Protein AF-V4HNL5-F1 (afdb_monomer_lite)

InterPro domains:
  IPR044048 Bacterial Ig-like domain 12 [PF19078] (3-91)

Sequence (144 aa):
MTTFSASDSNLQAGETATISIVLSEASTTFSVSDISVSGGTLSNFTTTSSTQYSVLFTPTADSESNATLDIAADTFTDGAGNNNTAATQLPITVDTKAPSGHGISFSDSYIPTQKKQRHPLPLAARKWGQHTATPFRAAMVAQR

Radius of gyration: 43.85 Å; chains: 1; bounding box: 130×36×86 Å

pLDDT: mean 83.05, std 19.27, range [41.66, 98.25]

Structure (mmCIF, N/CA/C/O backbone):
data_AF-V4HNL5-F1
#
_entry.id   AF-V4HNL5-F1
#
loop_
_atom_site.group_PDB
_atom_site.id
_atom_site.type_symbol
_atom_site.label_atom_id
_atom_site.label_alt_id
_atom_site.label_comp_id
_atom_site.label_asym_id
_atom_site.label_entity_id
_atom_site.label_seq_id
_atom_site.pdbx_PDB_ins_code
_atom_site.Cartn_x
_atom_site.Cartn_y
_atom_site.Cartn_z
_atom_site.occupancy
_atom_site.B_iso_or_equiv
_atom_site.auth_seq_id
_atom_site.auth_comp_id
_atom_site.auth_asym_id
_atom_site.auth_atom_id
_atom_site.pdbx_PDB_model_num
ATOM 1 N N . MET A 1 1 ? -10.392 5.755 10.439 1.00 88.25 1 MET A N 1
ATOM 2 C CA . MET A 1 1 ? -8.985 5.813 9.966 1.00 88.25 1 MET A CA 1
ATOM 3 C C . MET A 1 1 ? -8.335 7.056 10.552 1.00 88.25 1 MET A C 1
ATOM 5 O O . MET A 1 1 ? -8.933 8.118 10.441 1.00 88.25 1 MET A O 1
ATOM 9 N N . THR A 1 2 ? -7.168 6.954 11.183 1.00 91.44 2 THR A N 1
ATOM 10 C CA . THR A 1 2 ? -6.435 8.120 11.722 1.00 91.44 2 THR A CA 1
ATOM 11 C C . THR A 1 2 ? -5.144 8.397 10.965 1.00 91.44 2 THR A C 1
ATOM 13 O O . THR A 1 2 ? -4.717 9.546 10.892 1.00 91.44 2 THR A O 1
ATOM 16 N N . THR A 1 3 ? -4.520 7.383 10.365 1.00 94.38 3 THR A N 1
ATOM 17 C CA . THR A 1 3 ? -3.313 7.570 9.552 1.00 94.38 3 THR A CA 1
ATOM 18 C C . THR A 1 3 ? -3.324 6.630 8.364 1.00 94.38 3 THR A C 1
ATOM 20 O O . THR A 1 3 ? -3.562 5.436 8.525 1.00 94.38 3 THR A O 1
ATOM 23 N N . PHE A 1 4 ? -3.035 7.182 7.188 1.00 96.38 4 PHE A N 1
ATOM 24 C CA . PHE A 1 4 ? -2.720 6.439 5.978 1.00 96.38 4 PHE A CA 1
ATOM 25 C C . PHE A 1 4 ? -1.611 7.181 5.244 1.00 96.38 4 PHE A C 1
ATOM 27 O O . PHE A 1 4 ? -1.849 8.231 4.650 1.00 96.38 4 PHE A O 1
ATOM 34 N N . SER A 1 5 ? -0.380 6.705 5.369 1.00 97.31 5 SER A N 1
ATOM 35 C CA . SER A 1 5 ? 0.785 7.446 4.885 1.00 97.31 5 SER A CA 1
ATOM 36 C C . SER A 1 5 ? 1.878 6.514 4.402 1.00 97.31 5 SER A C 1
ATOM 38 O O . SER A 1 5 ? 2.073 5.438 4.963 1.00 97.31 5 SER A O 1
ATOM 40 N N . ALA A 1 6 ? 2.635 6.966 3.410 1.00 97.56 6 ALA A N 1
ATOM 41 C CA . ALA A 1 6 ? 3.836 6.293 2.951 1.00 97.56 6 ALA A CA 1
ATOM 42 C C . ALA A 1 6 ? 5.076 6.907 3.616 1.00 97.56 6 ALA A C 1
ATOM 44 O O . ALA A 1 6 ? 5.121 8.114 3.854 1.00 97.56 6 ALA A O 1
ATOM 45 N N . SER A 1 7 ? 6.085 6.082 3.900 1.00 97.81 7 SER A N 1
ATOM 46 C CA . SER A 1 7 ? 7.405 6.549 4.342 1.00 97.81 7 SER A CA 1
ATOM 47 C C . SER A 1 7 ? 8.094 7.402 3.278 1.00 97.81 7 SER A C 1
ATOM 49 O O . SER A 1 7 ? 8.871 8.288 3.616 1.00 97.81 7 SER A O 1
ATOM 51 N N . ASP A 1 8 ? 7.797 7.117 2.010 1.00 97.00 8 ASP A N 1
ATOM 52 C CA . ASP A 1 8 ? 8.190 7.907 0.855 1.00 97.00 8 ASP A CA 1
ATOM 53 C C . ASP A 1 8 ? 7.026 7.957 -0.141 1.00 97.00 8 ASP A C 1
ATOM 55 O O . ASP A 1 8 ? 6.357 6.951 -0.384 1.00 97.00 8 ASP A O 1
ATOM 59 N N . SER A 1 9 ? 6.773 9.142 -0.685 1.00 96.44 9 SER A N 1
ATOM 60 C CA . SER A 1 9 ? 5.713 9.394 -1.665 1.00 96.44 9 SER A CA 1
ATOM 61 C C . SER A 1 9 ? 6.240 9.529 -3.093 1.00 96.44 9 SER A C 1
ATOM 63 O O . SER A 1 9 ? 5.425 9.676 -4.001 1.00 96.44 9 SER A O 1
ATOM 65 N N . ASN A 1 10 ? 7.559 9.462 -3.300 1.00 97.00 10 ASN A N 1
ATOM 66 C CA . ASN A 1 10 ? 8.188 9.525 -4.610 1.00 97.00 10 ASN A CA 1
ATOM 67 C C . ASN A 1 10 ? 9.223 8.410 -4.763 1.00 97.00 10 ASN A C 1
ATOM 69 O O . ASN A 1 10 ? 10.288 8.480 -4.167 1.00 97.00 10 ASN A O 1
ATOM 73 N N . LEU A 1 11 ? 8.906 7.397 -5.566 1.00 97.19 11 LEU A N 1
ATOM 74 C CA . LEU A 1 11 ? 9.730 6.199 -5.687 1.00 97.19 11 LEU A CA 1
ATOM 75 C C . LEU A 1 11 ? 10.398 6.092 -7.052 1.00 97.19 11 LEU A C 1
ATOM 77 O O . LEU A 1 11 ? 9.739 6.143 -8.093 1.00 97.19 11 LEU A O 1
ATOM 81 N N . GLN A 1 12 ? 11.703 5.857 -7.024 1.00 96.12 12 GLN A N 1
ATOM 82 C CA . GLN A 1 12 ? 12.539 5.589 -8.182 1.00 96.12 12 GLN A CA 1
ATOM 83 C C . GLN A 1 12 ? 12.792 4.086 -8.375 1.00 96.12 12 GLN A C 1
ATOM 85 O O . GLN A 1 12 ? 12.351 3.227 -7.603 1.00 96.12 12 GLN A O 1
ATOM 90 N N . ALA A 1 13 ? 13.516 3.740 -9.441 1.00 94.50 13 ALA A N 1
ATOM 91 C CA . ALA A 1 13 ? 13.887 2.362 -9.746 1.00 94.50 13 ALA A CA 1
ATOM 92 C C . ALA A 1 13 ? 14.618 1.676 -8.572 1.00 94.50 13 ALA A C 1
ATOM 94 O O . ALA A 1 13 ? 15.690 2.103 -8.152 1.00 94.50 13 ALA A O 1
ATOM 95 N N . GLY A 1 14 ? 14.055 0.562 -8.092 1.00 93.88 14 GLY A N 1
ATOM 96 C CA . GLY A 1 14 ? 14.618 -0.237 -6.996 1.00 93.88 14 GLY A CA 1
ATOM 97 C C . GLY A 1 14 ? 14.225 0.225 -5.591 1.00 93.88 14 GLY A C 1
ATOM 98 O O . GLY A 1 14 ? 14.609 -0.427 -4.621 1.00 93.88 14 GLY A O 1
ATOM 99 N N . GLU A 1 15 ? 13.451 1.303 -5.468 1.00 96.88 15 GLU A N 1
ATOM 100 C CA . GLU A 1 15 ? 12.973 1.807 -4.183 1.00 96.88 15 GLU A CA 1
ATOM 101 C C . GLU A 1 15 ? 11.635 1.181 -3.774 1.00 96.88 15 GLU A C 1
ATOM 103 O O . GLU A 1 15 ? 10.861 0.679 -4.591 1.00 96.88 15 GLU A O 1
ATOM 108 N N . THR A 1 16 ? 11.357 1.216 -2.472 1.00 97.69 16 THR A N 1
ATOM 109 C CA . THR A 1 16 ? 10.118 0.710 -1.869 1.00 97.69 16 THR A CA 1
ATOM 110 C C . THR A 1 16 ? 9.666 1.652 -0.762 1.00 97.69 16 THR A C 1
ATOM 112 O O . THR A 1 16 ? 10.511 2.192 -0.048 1.00 97.69 16 THR A O 1
ATOM 115 N N . ALA A 1 17 ? 8.357 1.780 -0.550 1.00 97.88 17 ALA A N 1
ATOM 116 C CA . ALA A 1 17 ? 7.799 2.570 0.547 1.00 97.88 17 ALA A CA 1
ATOM 117 C C . ALA A 1 17 ? 7.135 1.676 1.595 1.00 97.88 17 ALA A C 1
ATOM 119 O O . ALA A 1 17 ? 6.389 0.755 1.265 1.00 97.88 17 ALA A O 1
ATOM 120 N N . THR A 1 18 ? 7.346 1.984 2.872 1.00 98.06 18 THR A N 1
ATOM 121 C CA . THR A 1 18 ? 6.557 1.395 3.956 1.00 98.06 18 THR A CA 1
ATOM 122 C C . THR A 1 18 ? 5.290 2.216 4.145 1.00 98.06 18 THR A C 1
ATOM 124 O O . THR A 1 18 ? 5.351 3.414 4.417 1.00 98.06 18 THR A O 1
ATOM 127 N N . ILE A 1 19 ? 4.137 1.576 4.018 1.00 97.94 19 ILE A N 1
ATOM 128 C CA . ILE A 1 19 ? 2.829 2.188 4.209 1.00 97.94 19 ILE A CA 1
ATOM 129 C C . ILE A 1 19 ? 2.390 1.937 5.644 1.00 97.94 19 ILE A C 1
ATOM 131 O O . ILE A 1 19 ? 2.229 0.792 6.063 1.00 97.94 19 ILE A O 1
ATOM 135 N N . SER A 1 20 ? 2.203 3.019 6.392 1.00 97.31 20 SER A N 1
ATOM 136 C CA . SER A 1 20 ? 1.712 2.996 7.767 1.00 97.31 20 SER A CA 1
ATOM 137 C C . SER A 1 20 ? 0.216 3.271 7.792 1.00 97.31 20 SER A C 1
ATOM 139 O O . SER A 1 20 ? -0.257 4.288 7.275 1.00 97.31 20 SER A O 1
ATOM 141 N N . ILE A 1 21 ? -0.520 2.355 8.413 1.00 97.44 21 ILE A N 1
ATOM 142 C CA . ILE A 1 21 ? -1.971 2.408 8.558 1.00 97.44 21 ILE A CA 1
ATOM 143 C C . ILE A 1 21 ? -2.296 2.389 10.045 1.00 97.44 21 ILE A C 1
ATOM 145 O O . ILE A 1 21 ? -1.905 1.470 10.767 1.00 97.44 21 ILE A O 1
ATOM 149 N N . VAL A 1 22 ? -3.037 3.400 10.493 1.00 96.12 22 VAL A N 1
ATOM 150 C CA . VAL A 1 22 ? -3.559 3.466 11.857 1.00 96.12 22 VAL A CA 1
ATOM 151 C C . VAL A 1 22 ? -5.070 3.632 11.801 1.00 96.12 22 VAL A C 1
ATOM 153 O O . VAL A 1 22 ? -5.607 4.573 11.204 1.00 96.12 22 VAL A O 1
ATOM 156 N N . LEU A 1 23 ? -5.760 2.682 12.419 1.00 95.00 23 LEU A N 1
ATOM 157 C CA . LEU A 1 23 ? -7.203 2.701 12.587 1.00 95.00 23 LEU A CA 1
ATOM 158 C C . LEU A 1 23 ? -7.573 3.524 13.827 1.00 95.00 23 LEU A C 1
ATOM 160 O O . LEU A 1 23 ? -6.814 3.606 14.791 1.00 95.00 23 LEU A O 1
ATOM 164 N N . SER A 1 24 ? -8.760 4.131 13.808 1.00 92.88 24 SER A N 1
ATOM 165 C CA . SER A 1 24 ? -9.305 4.846 14.972 1.00 92.88 24 SER A CA 1
ATOM 166 C C . SER A 1 24 ? -9.654 3.897 16.118 1.00 92.88 24 SER A C 1
ATOM 168 O O . SER A 1 24 ? -9.596 4.293 17.277 1.00 92.88 24 SER A O 1
ATOM 170 N N . GLU A 1 25 ? -9.985 2.649 15.785 1.00 92.81 25 GLU A N 1
ATOM 171 C CA . GLU A 1 25 ? -10.380 1.587 16.706 1.00 92.81 25 GLU A CA 1
ATOM 172 C C . GLU A 1 25 ? -9.810 0.249 16.229 1.00 92.81 25 GLU A C 1
ATOM 174 O O . GLU A 1 25 ? -9.376 0.114 15.082 1.00 92.81 25 GLU A O 1
ATOM 179 N N . ALA A 1 26 ? -9.769 -0.737 17.126 1.00 93.19 26 ALA A N 1
ATOM 180 C CA . ALA A 1 26 ? -9.268 -2.061 16.792 1.00 93.19 26 ALA A CA 1
ATOM 181 C C . ALA A 1 26 ? -10.227 -2.780 15.835 1.00 93.19 26 ALA A C 1
ATOM 183 O O . ALA A 1 26 ? -11.423 -2.880 16.107 1.00 93.19 26 ALA A O 1
ATOM 184 N N . SER A 1 27 ? -9.681 -3.326 14.749 1.00 92.31 27 SER A N 1
ATOM 185 C CA . SER A 1 27 ? -10.423 -4.181 13.822 1.00 92.31 27 SER A CA 1
ATOM 186 C C . SER A 1 27 ? -10.053 -5.644 14.033 1.00 92.31 27 SER A C 1
ATOM 188 O O . SER A 1 27 ? -8.909 -5.970 14.348 1.00 92.31 27 SER A O 1
ATOM 190 N N . THR A 1 28 ? -11.035 -6.527 13.865 1.00 85.38 28 THR A N 1
ATOM 191 C CA . THR A 1 28 ? -10.847 -7.985 13.886 1.00 85.38 28 THR A CA 1
ATOM 192 C C . THR A 1 28 ? -10.760 -8.586 12.485 1.00 85.38 28 THR A C 1
ATOM 194 O O . THR A 1 28 ? -10.369 -9.744 12.357 1.00 85.38 28 THR A O 1
ATOM 197 N N . THR A 1 29 ? -11.108 -7.821 11.444 1.00 91.00 29 THR A N 1
ATOM 198 C CA . THR A 1 29 ? -11.193 -8.309 10.060 1.00 91.00 29 THR A CA 1
ATOM 199 C C . THR A 1 29 ? -10.267 -7.577 9.092 1.00 91.00 29 THR A C 1
ATOM 201 O O . THR A 1 29 ? -10.137 -8.033 7.962 1.00 91.00 29 THR A O 1
ATOM 204 N N . PHE A 1 30 ? -9.622 -6.478 9.507 1.00 94.94 30 PHE A N 1
ATOM 205 C CA . PHE A 1 30 ? -8.719 -5.723 8.638 1.00 94.94 30 PHE A CA 1
ATOM 206 C C . PHE A 1 30 ? -7.512 -6.557 8.198 1.00 94.94 30 PHE A C 1
ATOM 208 O O . PHE A 1 30 ? -6.816 -7.179 9.007 1.00 94.94 30 PHE A O 1
ATOM 215 N N . SER A 1 31 ? -7.249 -6.531 6.900 1.00 94.94 31 SER A N 1
ATOM 216 C CA . SER A 1 31 ? -6.251 -7.349 6.230 1.00 94.94 31 SER A CA 1
ATOM 217 C C . SER A 1 31 ? -5.707 -6.652 4.981 1.00 94.94 31 SER A C 1
ATOM 219 O O . SER A 1 31 ? -6.220 -5.632 4.524 1.00 94.94 31 SER A O 1
ATOM 221 N N . VAL A 1 32 ? -4.660 -7.222 4.378 1.00 95.12 32 VAL A N 1
ATOM 222 C CA . VAL A 1 32 ? -4.071 -6.665 3.149 1.00 95.12 32 VAL A CA 1
ATOM 223 C C . VAL A 1 32 ? -5.044 -6.656 1.962 1.00 95.12 32 VAL A C 1
ATOM 225 O O . VAL A 1 32 ? -4.892 -5.822 1.077 1.00 95.12 32 VAL A O 1
ATOM 228 N N . SER A 1 33 ? -6.051 -7.540 1.932 1.00 94.81 33 SER A N 1
ATOM 229 C CA . SER A 1 33 ? -7.051 -7.572 0.852 1.00 94.81 33 SER A CA 1
ATOM 230 C C . SER A 1 33 ? -8.010 -6.385 0.871 1.00 94.81 33 SER A C 1
ATOM 232 O O . SER A 1 33 ? -8.629 -6.103 -0.151 1.00 94.81 33 SER A O 1
ATOM 234 N N . ASP A 1 34 ? -8.098 -5.672 1.994 1.00 95.69 34 ASP A N 1
ATOM 235 C CA . ASP A 1 34 ? -8.926 -4.468 2.123 1.00 95.69 34 ASP A CA 1
ATOM 236 C C . ASP A 1 34 ? -8.233 -3.230 1.531 1.00 95.69 34 ASP A C 1
ATOM 238 O O . ASP A 1 34 ? -8.839 -2.162 1.416 1.00 95.69 34 ASP A O 1
ATOM 242 N N . ILE A 1 35 ? -6.957 -3.373 1.150 1.00 96.19 35 ILE A N 1
ATOM 243 C CA . ILE A 1 35 ? -6.144 -2.336 0.526 1.00 96.19 35 ILE A CA 1
ATOM 244 C C . ILE A 1 35 ? -6.096 -2.603 -0.975 1.00 96.19 35 ILE A C 1
ATOM 246 O O . ILE A 1 35 ? -5.459 -3.545 -1.451 1.00 96.19 35 ILE A O 1
ATOM 250 N N . SER A 1 36 ? -6.735 -1.727 -1.738 1.00 96.44 36 SER A N 1
ATOM 251 C CA . SER A 1 36 ? -6.605 -1.715 -3.189 1.00 96.44 36 SER A CA 1
ATOM 252 C C . SER A 1 36 ? -5.377 -0.905 -3.599 1.00 96.44 36 SER A C 1
ATOM 254 O O . SER A 1 36 ? -5.069 0.137 -3.017 1.00 96.44 36 SER A O 1
ATOM 256 N N . VAL A 1 37 ? -4.645 -1.405 -4.591 1.00 96.88 37 VAL A N 1
ATOM 257 C CA . VAL A 1 37 ? -3.408 -0.791 -5.070 1.00 96.88 37 VAL A CA 1
ATOM 258 C C . VAL A 1 37 ? -3.392 -0.755 -6.590 1.00 96.88 37 VAL A C 1
ATOM 260 O O . VAL A 1 37 ? -3.789 -1.704 -7.265 1.00 96.88 37 VAL A O 1
ATOM 263 N N . SER A 1 38 ? -2.904 0.355 -7.127 1.00 97.12 38 SER A N 1
ATOM 264 C CA . SER A 1 38 ? -2.593 0.540 -8.542 1.00 97.12 38 SER A CA 1
ATOM 265 C C . SER A 1 38 ? -1.134 0.967 -8.691 1.00 97.12 38 SER A C 1
ATOM 267 O O . SER A 1 38 ? -0.567 1.573 -7.783 1.00 97.12 38 SER A O 1
ATOM 269 N N . GLY A 1 39 ? -0.506 0.631 -9.820 1.00 94.69 39 GLY A N 1
ATOM 270 C CA . GLY A 1 39 ? 0.876 1.034 -10.109 1.00 94.69 39 GLY A CA 1
ATOM 271 C C . GLY A 1 39 ? 1.959 0.278 -9.328 1.00 94.69 39 GLY A C 1
ATOM 272 O O . GLY A 1 39 ? 3.132 0.634 -9.422 1.00 94.69 39 GLY A O 1
ATOM 273 N N . GLY A 1 40 ? 1.624 -0.798 -8.610 1.00 96.00 40 GLY A N 1
ATOM 274 C CA . GLY A 1 40 ? 2.606 -1.622 -7.903 1.00 96.00 40 GLY A CA 1
ATOM 275 C C . GLY A 1 40 ? 1.996 -2.811 -7.169 1.00 96.00 40 GLY A C 1
ATOM 276 O O . GLY A 1 40 ? 0.874 -3.229 -7.453 1.00 96.00 40 GLY A O 1
ATOM 277 N N . THR A 1 41 ? 2.754 -3.357 -6.221 1.00 97.00 41 THR A N 1
ATOM 278 C CA . THR A 1 41 ? 2.374 -4.526 -5.416 1.00 97.00 41 THR A CA 1
ATOM 279 C C . THR A 1 41 ? 2.588 -4.270 -3.928 1.00 97.00 41 THR A C 1
ATOM 281 O O . THR A 1 41 ? 3.442 -3.473 -3.535 1.00 97.00 41 THR A O 1
ATOM 284 N N . LEU A 1 42 ? 1.798 -4.956 -3.100 1.00 97.56 42 LEU A N 1
ATOM 285 C CA . LEU A 1 42 ? 1.912 -4.937 -1.645 1.00 97.56 42 LEU A CA 1
ATOM 286 C C . LEU A 1 42 ? 2.518 -6.252 -1.150 1.00 97.56 42 LEU A C 1
ATOM 288 O O . LEU A 1 42 ? 2.157 -7.332 -1.614 1.00 97.56 42 LEU A O 1
ATOM 292 N N . SER A 1 43 ? 3.433 -6.158 -0.193 1.00 97.31 43 SER A N 1
ATOM 293 C CA . SER A 1 43 ? 4.111 -7.295 0.432 1.00 97.31 43 SER A CA 1
ATOM 294 C C . SER A 1 43 ? 4.400 -7.004 1.905 1.00 97.31 43 SER A C 1
ATOM 296 O O . SER A 1 43 ? 4.182 -5.889 2.372 1.00 97.31 43 SER A O 1
ATOM 298 N N . ASN A 1 44 ? 4.878 -7.998 2.658 1.00 96.19 44 ASN A N 1
ATOM 299 C CA . ASN A 1 44 ? 5.288 -7.829 4.060 1.00 96.19 44 ASN A CA 1
ATOM 300 C C . ASN A 1 44 ? 4.230 -7.132 4.937 1.00 96.19 44 ASN A C 1
ATOM 302 O O . ASN A 1 44 ? 4.557 -6.255 5.736 1.00 96.19 44 ASN A O 1
ATOM 306 N N . PHE A 1 45 ? 2.956 -7.507 4.778 1.00 97.31 45 PHE A N 1
ATOM 307 C CA . PHE A 1 45 ? 1.904 -7.022 5.665 1.00 97.31 45 PHE A CA 1
ATOM 308 C C . PHE A 1 45 ? 2.174 -7.510 7.090 1.00 97.31 45 PHE A C 1
ATOM 310 O O . PHE A 1 45 ? 2.352 -8.705 7.334 1.00 97.31 45 PHE A O 1
ATOM 317 N N . THR A 1 46 ? 2.214 -6.575 8.027 1.00 96.00 46 THR A N 1
ATOM 318 C CA . THR A 1 46 ? 2.541 -6.809 9.428 1.00 96.00 46 THR A CA 1
ATOM 319 C C . THR A 1 46 ? 1.585 -6.034 10.316 1.00 96.00 46 THR A C 1
ATOM 321 O O . THR A 1 46 ? 1.245 -4.880 10.054 1.00 96.00 46 THR A O 1
ATOM 324 N N . THR A 1 47 ? 1.164 -6.682 11.395 1.00 95.88 47 THR A N 1
ATOM 325 C CA . THR A 1 47 ? 0.323 -6.081 12.428 1.00 95.88 47 THR A CA 1
ATOM 326 C C . THR A 1 47 ? 1.200 -5.777 13.631 1.00 95.88 47 THR A C 1
ATOM 328 O O . THR A 1 47 ? 1.711 -6.693 14.275 1.00 95.88 47 THR A O 1
ATOM 331 N N . THR A 1 48 ? 1.389 -4.494 13.932 1.00 93.31 48 THR A N 1
ATOM 332 C CA . THR A 1 48 ? 2.214 -4.040 15.062 1.00 93.31 48 THR A CA 1
ATOM 333 C C . THR A 1 48 ? 1.392 -3.968 16.349 1.00 93.31 48 THR A C 1
ATOM 335 O O . THR A 1 48 ? 1.890 -4.267 17.432 1.00 93.31 48 THR A O 1
ATOM 338 N N . SER A 1 49 ? 0.120 -3.585 16.243 1.00 93.12 49 SER A N 1
ATOM 339 C CA . SER A 1 49 ? -0.854 -3.611 17.340 1.00 93.12 49 SER A CA 1
ATOM 340 C C . SER A 1 49 ? -2.264 -3.818 16.783 1.00 93.12 49 SER A C 1
ATOM 342 O O . SER A 1 49 ? -2.453 -3.876 15.574 1.00 93.12 49 SER A O 1
ATOM 344 N N . SER A 1 50 ? -3.280 -3.883 17.645 1.00 92.12 50 SER A N 1
ATOM 345 C CA . SER A 1 50 ? -4.685 -4.034 17.226 1.00 92.12 50 SER A CA 1
ATOM 346 C C . SER A 1 50 ? -5.211 -2.904 16.323 1.00 92.12 50 SER A C 1
ATOM 348 O O . SER A 1 50 ? -6.236 -3.061 15.661 1.00 92.12 50 SER A O 1
ATOM 350 N N . THR A 1 51 ? -4.519 -1.765 16.289 1.00 95.31 51 THR A N 1
ATOM 351 C CA . THR A 1 51 ? -4.876 -0.581 15.497 1.00 95.31 51 THR A CA 1
ATOM 352 C C . THR A 1 51 ? -3.808 -0.169 14.491 1.00 95.31 51 THR A C 1
ATOM 354 O O . THR A 1 51 ? -4.099 0.673 13.646 1.00 95.31 51 THR A O 1
ATOM 357 N N . GLN A 1 52 ? -2.592 -0.716 14.572 1.00 96.25 52 GLN A N 1
ATOM 358 C CA . GLN A 1 52 ? -1.453 -0.284 13.761 1.00 96.25 52 GLN A CA 1
ATOM 359 C C . GLN A 1 52 ? -0.960 -1.409 12.864 1.00 96.25 52 GLN A C 1
ATOM 361 O O . GLN A 1 52 ? -0.596 -2.490 13.338 1.00 96.25 52 GLN A O 1
ATOM 366 N N . TYR A 1 53 ? -0.875 -1.098 11.578 1.00 96.75 53 TYR A N 1
ATOM 367 C CA . TYR A 1 53 ? -0.499 -2.020 10.521 1.00 96.75 53 TYR A CA 1
ATOM 368 C C . TYR A 1 53 ? 0.557 -1.373 9.632 1.00 96.75 53 TYR A C 1
ATOM 370 O O . TYR A 1 53 ? 0.582 -0.153 9.445 1.00 96.75 53 TYR A O 1
ATOM 378 N N . SER A 1 54 ? 1.428 -2.205 9.083 1.00 96.81 54 SER A N 1
ATOM 379 C CA . SER A 1 54 ? 2.474 -1.800 8.157 1.00 96.81 54 SER A CA 1
ATOM 380 C C . SER A 1 54 ? 2.502 -2.755 6.973 1.00 96.81 54 SER A C 1
ATOM 382 O O . SER A 1 54 ? 2.387 -3.968 7.144 1.00 96.81 54 SER A O 1
ATOM 384 N N . VAL A 1 55 ? 2.645 -2.220 5.766 1.00 98.00 55 VAL A N 1
ATOM 385 C CA . VAL A 1 55 ? 2.775 -3.007 4.536 1.00 98.00 55 VAL A CA 1
ATOM 386 C C . VAL A 1 55 ? 3.810 -2.366 3.625 1.00 98.00 55 VAL A C 1
ATOM 388 O O . VAL A 1 55 ? 3.927 -1.145 3.567 1.00 98.00 55 VAL A O 1
ATOM 391 N N . LEU A 1 56 ? 4.588 -3.178 2.919 1.00 98.00 56 LEU A N 1
ATOM 392 C CA . LEU A 1 56 ? 5.607 -2.709 1.991 1.00 98.00 56 LEU A CA 1
ATOM 393 C C . LEU A 1 56 ? 5.014 -2.575 0.587 1.00 98.00 56 LEU A C 1
ATOM 395 O O . LEU A 1 56 ? 4.562 -3.559 0.000 1.00 98.00 56 LEU A O 1
ATOM 399 N N . PHE A 1 57 ? 5.058 -1.367 0.038 1.00 98.25 57 PHE A N 1
ATOM 400 C CA . PHE A 1 57 ? 4.704 -1.077 -1.343 1.00 98.25 57 PHE A CA 1
ATOM 401 C C . PHE A 1 57 ? 5.947 -1.108 -2.235 1.00 98.25 57 PHE A C 1
ATOM 403 O O . PHE A 1 57 ? 6.954 -0.456 -1.950 1.00 98.25 57 PHE A O 1
ATOM 410 N N . THR A 1 58 ? 5.858 -1.861 -3.330 1.00 97.75 58 THR A N 1
ATOM 411 C CA . THR A 1 58 ? 6.872 -1.908 -4.390 1.00 97.75 58 THR A CA 1
ATOM 412 C C . THR A 1 58 ? 6.249 -1.415 -5.697 1.00 97.75 58 THR A C 1
ATOM 414 O O . THR A 1 58 ? 5.284 -2.035 -6.163 1.00 97.75 58 THR A O 1
ATOM 417 N N . PRO A 1 59 ? 6.758 -0.323 -6.296 1.00 97.56 59 PRO A N 1
ATOM 418 C CA . PRO A 1 59 ? 6.238 0.200 -7.551 1.00 97.56 59 PRO A CA 1
ATOM 419 C C . PRO A 1 59 ? 6.499 -0.772 -8.706 1.00 97.56 59 PRO A C 1
ATOM 421 O O . PRO A 1 59 ? 7.420 -1.590 -8.674 1.00 97.56 59 PRO A O 1
ATOM 424 N N . THR A 1 60 ? 5.682 -0.675 -9.751 1.00 96.94 60 THR A N 1
ATOM 425 C CA . THR A 1 60 ? 5.903 -1.432 -10.992 1.00 96.94 60 THR A CA 1
ATOM 426 C C . THR A 1 60 ? 7.211 -0.976 -11.633 1.00 96.94 60 THR A C 1
ATOM 428 O O . THR A 1 60 ? 7.464 0.225 -11.713 1.00 96.94 60 THR A O 1
ATOM 431 N N . ALA A 1 61 ? 8.042 -1.915 -12.085 1.00 95.50 61 ALA A N 1
ATOM 432 C CA . ALA A 1 61 ? 9.270 -1.599 -12.812 1.00 95.50 61 ALA A CA 1
ATOM 433 C C . ALA A 1 61 ? 8.970 -0.958 -14.179 1.00 95.50 61 ALA A C 1
ATOM 435 O O . ALA A 1 61 ? 7.900 -1.182 -14.747 1.00 95.50 61 ALA A O 1
ATOM 436 N N . ASP A 1 62 ? 9.921 -0.184 -14.705 1.00 94.31 62 ASP A N 1
ATOM 437 C CA . ASP A 1 62 ? 9.839 0.456 -16.023 1.00 94.31 62 ASP A CA 1
ATOM 438 C C . ASP A 1 62 ? 8.592 1.345 -16.235 1.00 94.31 62 ASP A C 1
ATOM 440 O O . ASP A 1 62 ? 8.054 1.442 -17.340 1.00 94.31 62 ASP A O 1
ATOM 4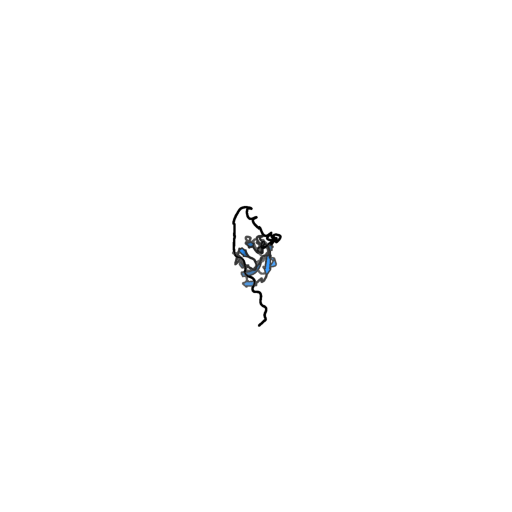44 N N . SER A 1 63 ? 8.129 2.012 -15.175 1.00 94.69 63 SER A N 1
ATOM 445 C CA . SER A 1 63 ? 6.910 2.824 -15.156 1.00 94.69 63 SER A CA 1
ATOM 446 C C . SER A 1 63 ? 7.178 4.254 -14.685 1.00 94.69 63 SER A C 1
ATOM 448 O O . SER A 1 63 ? 7.887 4.481 -13.711 1.00 94.69 63 SER A O 1
ATOM 450 N N . GLU A 1 64 ? 6.533 5.211 -15.349 1.00 95.44 64 GLU A N 1
ATOM 451 C CA . GLU A 1 64 ? 6.441 6.626 -14.936 1.00 95.44 64 GLU A CA 1
ATOM 452 C C . GLU A 1 64 ? 5.009 6.980 -14.469 1.00 95.44 64 GLU A C 1
ATOM 454 O O . GLU A 1 64 ? 4.654 8.141 -14.274 1.00 95.44 64 GLU A O 1
ATOM 459 N N . SER A 1 65 ? 4.124 5.979 -14.363 1.00 96.31 65 SER A N 1
ATOM 460 C CA . SER A 1 65 ? 2.728 6.181 -13.958 1.00 96.31 65 SER A CA 1
ATOM 461 C C . SER A 1 65 ? 2.592 6.193 -12.442 1.00 96.31 65 SER A C 1
ATOM 463 O O . SER A 1 65 ? 3.020 5.246 -11.782 1.00 96.31 65 SER A O 1
ATOM 465 N N . ASN A 1 66 ? 1.923 7.218 -11.910 1.00 96.19 66 ASN A N 1
ATOM 466 C CA . ASN A 1 66 ? 1.622 7.321 -10.484 1.00 96.19 66 ASN A CA 1
ATOM 467 C C . ASN A 1 66 ? 0.887 6.075 -9.973 1.00 96.19 66 ASN A C 1
ATOM 469 O O . ASN A 1 66 ? -0.026 5.555 -10.618 1.00 96.19 66 ASN A O 1
ATOM 473 N N . ALA A 1 67 ? 1.262 5.651 -8.774 1.00 97.12 67 ALA A N 1
ATOM 474 C CA . ALA A 1 67 ? 0.569 4.635 -8.010 1.00 97.12 67 ALA A CA 1
ATOM 475 C C . ALA A 1 67 ? -0.455 5.281 -7.073 1.00 97.12 67 ALA A C 1
ATOM 477 O O . ALA A 1 67 ? -0.352 6.448 -6.684 1.00 97.12 67 ALA A O 1
ATOM 478 N N . THR A 1 68 ? -1.482 4.527 -6.708 1.00 97.56 68 THR A N 1
ATOM 479 C CA . THR A 1 68 ? -2.483 4.968 -5.731 1.00 97.56 68 THR A CA 1
ATOM 480 C C . THR A 1 68 ? -2.912 3.784 -4.893 1.00 97.56 68 THR A C 1
ATOM 482 O O . THR A 1 68 ? -3.220 2.718 -5.436 1.00 97.56 68 THR A O 1
ATOM 485 N N . LEU A 1 69 ? -2.915 3.988 -3.578 1.00 97.44 69 LEU A N 1
ATOM 486 C CA . LEU A 1 69 ? -3.458 3.051 -2.610 1.00 97.44 69 LEU A CA 1
ATOM 487 C C . LEU A 1 69 ? -4.767 3.611 -2.063 1.00 97.44 69 LEU A C 1
ATOM 489 O O . LEU A 1 69 ? -4.864 4.802 -1.750 1.00 97.44 69 LEU A O 1
ATOM 493 N N . ASP A 1 70 ? -5.760 2.742 -1.937 1.00 97.44 70 ASP A N 1
ATOM 494 C CA . ASP A 1 70 ? -7.095 3.109 -1.485 1.00 97.44 70 ASP A CA 1
ATOM 495 C C . ASP A 1 70 ? -7.687 2.034 -0.571 1.00 97.44 70 ASP A C 1
ATOM 497 O O . ASP A 1 70 ? -7.478 0.833 -0.768 1.00 97.44 70 ASP A O 1
ATOM 501 N N . ILE A 1 71 ? -8.432 2.489 0.432 1.00 96.44 71 ILE A N 1
ATOM 502 C CA . ILE A 1 71 ? -9.167 1.664 1.388 1.00 96.44 71 ILE A CA 1
ATOM 503 C C . ILE A 1 71 ? -10.597 2.199 1.383 1.00 96.44 71 ILE A C 1
ATOM 505 O O . ILE A 1 71 ? -10.893 3.241 1.976 1.00 96.44 71 ILE A O 1
ATOM 509 N N . ALA A 1 72 ? -11.475 1.486 0.679 1.00 95.69 72 ALA A N 1
ATOM 510 C CA . ALA A 1 72 ? -12.873 1.864 0.524 1.00 95.69 72 ALA A CA 1
ATOM 511 C C . ALA A 1 72 ? -13.652 1.741 1.846 1.00 95.69 72 ALA A C 1
ATOM 513 O O . ALA A 1 72 ? -13.185 1.136 2.811 1.00 95.69 72 ALA A O 1
ATOM 514 N N . ALA A 1 73 ? -14.846 2.333 1.894 1.00 94.69 73 ALA A N 1
ATOM 515 C CA . ALA A 1 73 ? -15.781 2.113 2.995 1.00 94.69 73 ALA A CA 1
ATOM 516 C C . ALA A 1 73 ? -16.305 0.669 2.983 1.00 94.69 73 ALA A C 1
ATOM 518 O O . ALA A 1 73 ? -16.318 0.026 1.932 1.00 94.69 73 ALA A O 1
ATOM 519 N N . ASP A 1 74 ? -16.777 0.20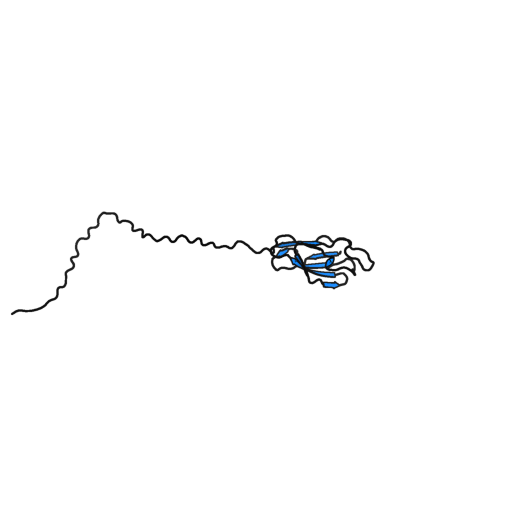2 4.137 1.00 94.56 74 ASP A N 1
ATOM 520 C CA . ASP A 1 74 ? -17.463 -1.087 4.286 1.00 94.56 74 ASP A CA 1
ATOM 521 C C . ASP A 1 74 ? -16.628 -2.322 3.884 1.00 94.56 74 ASP A C 1
ATOM 523 O O . ASP A 1 74 ? -17.182 -3.368 3.545 1.00 94.56 74 ASP A O 1
ATOM 527 N N . THR A 1 75 ? -15.298 -2.224 3.928 1.00 94.94 75 THR A N 1
ATOM 528 C CA . THR A 1 75 ? -14.376 -3.330 3.621 1.00 94.94 75 THR A CA 1
ATOM 529 C C . THR A 1 75 ? -13.999 -4.143 4.855 1.00 94.94 75 THR A C 1
ATOM 531 O O . THR A 1 75 ? -13.774 -5.345 4.752 1.00 94.94 75 THR A O 1
ATOM 534 N N . PHE A 1 76 ? -13.994 -3.531 6.040 1.00 94.00 76 PHE A N 1
ATOM 535 C CA . PHE A 1 76 ? -13.713 -4.211 7.302 1.00 94.00 76 PHE A CA 1
ATOM 536 C C . PHE A 1 76 ? -14.572 -3.673 8.449 1.00 94.00 76 PHE A C 1
ATOM 538 O O . PHE A 1 76 ? -15.125 -2.572 8.379 1.00 94.00 76 PHE A O 1
ATOM 545 N N . THR A 1 77 ? -14.653 -4.448 9.533 1.00 93.38 77 THR A N 1
ATOM 546 C CA . THR A 1 77 ? -15.429 -4.105 10.727 1.00 93.38 77 THR A CA 1
ATOM 547 C C . THR A 1 77 ? -14.568 -3.996 11.979 1.00 93.38 77 THR A C 1
ATOM 549 O O . THR A 1 77 ? -13.499 -4.607 12.093 1.00 93.38 77 THR A O 1
ATOM 552 N N . ASP A 1 78 ? -15.048 -3.229 12.952 1.00 91.88 78 ASP A N 1
ATOM 553 C CA . ASP A 1 78 ? -14.526 -3.251 14.317 1.00 91.88 78 ASP A CA 1
ATOM 554 C C . ASP A 1 78 ? -15.026 -4.481 15.109 1.00 91.88 78 ASP A C 1
ATOM 556 O O . ASP A 1 78 ? -15.765 -5.332 14.605 1.00 91.88 78 ASP A O 1
ATOM 560 N N . GLY A 1 79 ? -14.616 -4.585 16.377 1.00 85.12 79 GLY A N 1
ATOM 561 C CA . GLY A 1 79 ? -15.054 -5.664 17.270 1.00 85.12 79 GLY A CA 1
ATOM 562 C C . GLY A 1 79 ? -16.545 -5.641 17.644 1.00 85.12 79 GLY A C 1
ATOM 563 O O . GLY A 1 79 ? -17.053 -6.650 18.130 1.00 85.12 79 GLY A O 1
ATOM 564 N N . ALA A 1 80 ? -17.246 -4.525 17.427 1.00 90.19 80 ALA A N 1
ATOM 565 C CA . ALA A 1 80 ? -18.689 -4.392 17.625 1.00 90.19 80 ALA A CA 1
ATOM 566 C C . ALA A 1 80 ? -19.493 -4.663 16.336 1.00 90.19 80 ALA A C 1
ATOM 568 O O . ALA A 1 80 ? -20.723 -4.712 16.386 1.00 90.19 80 ALA A O 1
ATOM 569 N N . GLY A 1 81 ? -18.813 -4.881 15.205 1.00 91.19 81 GLY A N 1
ATOM 570 C CA . GLY A 1 81 ? -19.421 -5.117 13.899 1.00 91.19 81 GLY A CA 1
ATOM 571 C C . GLY A 1 81 ? -19.757 -3.839 13.126 1.00 91.19 81 GLY A C 1
ATOM 572 O O . GLY A 1 81 ? -20.507 -3.917 12.155 1.00 91.19 81 GLY A O 1
ATOM 573 N N . ASN A 1 82 ? -19.239 -2.674 13.528 1.00 92.69 82 ASN A N 1
ATOM 574 C CA . ASN A 1 82 ? -19.415 -1.444 12.758 1.00 92.69 82 ASN A CA 1
ATOM 575 C C . ASN A 1 82 ? -18.439 -1.415 11.582 1.00 92.69 82 ASN A C 1
ATOM 577 O O . ASN A 1 82 ? -17.248 -1.688 11.747 1.00 92.69 82 ASN A O 1
ATOM 581 N N . ASN A 1 83 ? -18.939 -1.038 10.409 1.00 94.00 83 ASN A N 1
ATOM 582 C CA . ASN A 1 83 ? -18.141 -0.907 9.196 1.00 94.00 83 ASN A CA 1
ATOM 583 C C . ASN A 1 83 ? -17.202 0.304 9.242 1.00 94.00 83 ASN A C 1
ATOM 585 O O . ASN A 1 83 ? -17.502 1.339 9.845 1.00 94.00 83 ASN A O 1
ATOM 589 N N . ASN A 1 84 ? -16.077 0.202 8.537 1.00 94.94 84 ASN A N 1
ATOM 590 C CA . ASN A 1 84 ? -15.162 1.316 8.361 1.00 94.94 84 ASN A CA 1
ATOM 591 C C . ASN A 1 84 ? -15.695 2.372 7.382 1.00 94.94 84 ASN A C 1
ATOM 593 O O . ASN A 1 84 ? -16.396 2.084 6.414 1.00 94.94 84 ASN A O 1
ATOM 597 N N . THR A 1 85 ? -15.254 3.611 7.578 1.00 94.31 85 THR A N 1
ATOM 598 C CA . THR A 1 85 ? -15.379 4.670 6.572 1.00 94.31 85 THR A CA 1
ATOM 599 C C . THR A 1 85 ? -14.229 4.593 5.568 1.00 94.31 85 THR A C 1
ATOM 601 O O . THR A 1 85 ? -13.127 4.162 5.925 1.00 94.31 85 THR A O 1
ATOM 604 N N . ALA A 1 86 ? -14.452 5.080 4.345 1.00 94.56 86 ALA A N 1
ATOM 605 C CA . ALA A 1 86 ? -13.398 5.200 3.339 1.00 94.56 86 ALA A CA 1
ATOM 606 C C . ALA A 1 86 ? -12.240 6.075 3.848 1.00 94.56 86 ALA A C 1
ATOM 608 O O . ALA A 1 86 ? -12.463 7.090 4.519 1.00 94.56 86 ALA A O 1
ATOM 609 N N . ALA A 1 87 ? -11.008 5.676 3.539 1.00 95.12 87 ALA A N 1
ATOM 610 C CA . ALA A 1 87 ? -9.824 6.490 3.775 1.00 95.12 87 ALA A CA 1
ATOM 611 C C . ALA A 1 87 ? -9.640 7.516 2.646 1.00 95.12 87 ALA A C 1
ATOM 613 O O . ALA A 1 87 ? -10.113 7.334 1.527 1.00 95.12 87 ALA A O 1
ATOM 614 N N . THR A 1 88 ? -8.916 8.600 2.924 1.00 95.75 88 THR A N 1
ATOM 615 C CA . THR A 1 88 ? -8.408 9.462 1.851 1.00 95.75 88 THR A CA 1
ATOM 616 C C . THR A 1 88 ? -7.377 8.681 1.047 1.00 95.75 88 THR A C 1
ATOM 618 O O . THR A 1 88 ? -6.460 8.115 1.638 1.00 95.75 88 THR A O 1
ATOM 621 N N . GLN A 1 89 ? -7.501 8.676 -0.280 1.00 96.31 89 GLN A N 1
ATOM 622 C CA . GLN A 1 89 ? -6.554 7.989 -1.158 1.00 96.31 89 GLN A CA 1
ATOM 623 C C . GLN A 1 89 ? -5.120 8.479 -0.951 1.00 96.31 89 GLN A C 1
ATOM 625 O O . GLN A 1 89 ? -4.875 9.671 -0.745 1.00 96.31 89 GLN A O 1
ATOM 630 N N . LEU A 1 90 ? -4.176 7.545 -1.050 1.00 97.00 90 LEU A N 1
ATOM 631 C CA . LEU A 1 90 ? -2.752 7.797 -0.889 1.00 97.00 90 LEU A CA 1
ATOM 632 C C . LEU A 1 90 ? -2.050 7.698 -2.254 1.00 97.00 90 LEU A C 1
ATOM 634 O O . LEU A 1 90 ? -1.779 6.585 -2.718 1.00 97.00 90 LEU A O 1
ATOM 638 N N . PRO A 1 91 ? -1.768 8.833 -2.919 1.00 97.56 91 PRO A N 1
ATOM 639 C CA . PRO A 1 91 ? -1.006 8.844 -4.161 1.00 97.56 91 PRO A CA 1
ATOM 640 C C . PRO A 1 91 ? 0.496 8.679 -3.891 1.00 97.56 91 PRO A C 1
ATOM 642 O O . PRO A 1 91 ? 1.026 9.215 -2.917 1.00 97.56 91 PRO A O 1
ATOM 645 N N . ILE A 1 92 ? 1.184 7.974 -4.788 1.00 97.88 92 ILE A N 1
ATOM 646 C CA . ILE A 1 92 ? 2.644 7.821 -4.806 1.00 97.88 92 ILE A CA 1
ATOM 647 C C . ILE A 1 92 ? 3.120 8.120 -6.229 1.00 97.88 92 ILE A C 1
ATOM 649 O O . ILE A 1 92 ? 2.632 7.520 -7.189 1.00 97.88 92 ILE A O 1
ATOM 653 N N . THR A 1 93 ? 4.056 9.051 -6.387 1.00 97.88 93 THR A N 1
ATOM 654 C CA . THR A 1 93 ? 4.700 9.306 -7.680 1.00 97.88 93 THR A CA 1
ATOM 655 C C . THR A 1 93 ? 5.759 8.243 -7.939 1.00 97.88 93 THR A C 1
ATOM 657 O O . THR A 1 93 ? 6.451 7.809 -7.018 1.00 97.88 93 THR A O 1
ATOM 660 N N . VAL A 1 94 ? 5.854 7.783 -9.184 1.00 97.75 94 VAL A N 1
ATOM 661 C CA . VAL A 1 94 ? 6.728 6.667 -9.564 1.00 97.75 94 VAL A CA 1
ATOM 662 C C . VAL A 1 94 ? 7.535 7.053 -10.797 1.00 97.75 94 VAL A C 1
ATOM 664 O O . VAL A 1 94 ? 6.957 7.490 -11.789 1.00 97.75 94 VAL A O 1
ATOM 667 N N . ASP A 1 95 ? 8.851 6.852 -10.734 1.00 96.50 95 ASP A N 1
ATOM 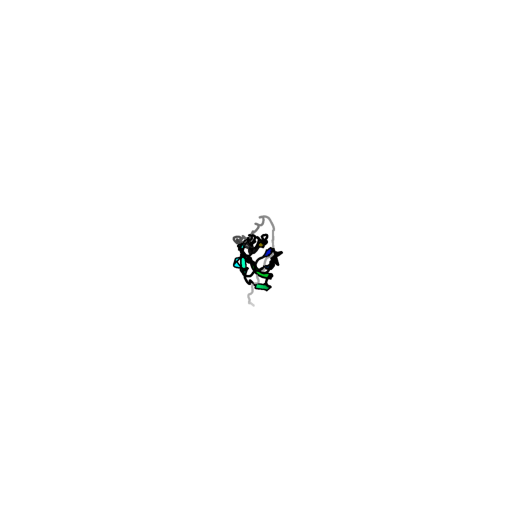668 C CA . ASP A 1 95 ? 9.785 6.949 -11.860 1.00 96.50 95 ASP A CA 1
ATOM 669 C C . ASP A 1 95 ? 10.801 5.796 -11.801 1.00 96.50 95 ASP A C 1
ATOM 671 O O . ASP A 1 95 ? 11.942 5.924 -11.350 1.00 96.50 95 ASP A O 1
ATOM 675 N N . THR A 1 96 ? 10.359 4.612 -12.218 1.00 96.00 96 THR A N 1
ATOM 676 C CA . THR A 1 96 ? 11.187 3.397 -12.254 1.00 96.00 96 THR A CA 1
ATOM 677 C C . THR A 1 96 ? 11.747 3.118 -13.643 1.00 96.00 96 THR A C 1
ATOM 679 O O . THR A 1 96 ? 12.310 2.045 -13.878 1.00 96.00 96 THR A O 1
ATOM 682 N N . LYS A 1 97 ? 11.583 4.052 -14.584 1.00 94.94 97 LYS A N 1
ATOM 683 C CA . LYS A 1 97 ? 11.961 3.843 -15.975 1.00 94.94 97 LYS A CA 1
ATOM 684 C C . LYS A 1 97 ? 13.459 4.020 -16.167 1.00 94.94 97 LYS A C 1
ATOM 686 O O . LYS A 1 97 ? 14.048 5.045 -15.834 1.00 94.94 97 LYS A O 1
ATOM 691 N N . ALA A 1 98 ? 14.091 2.999 -16.740 1.00 87.94 98 ALA A N 1
ATOM 692 C CA . ALA A 1 98 ? 15.515 3.052 -17.022 1.00 87.94 98 ALA A CA 1
ATOM 693 C C . ALA A 1 98 ? 15.850 4.181 -18.027 1.00 87.94 98 ALA A C 1
ATOM 695 O O . ALA A 1 98 ? 15.109 4.390 -18.998 1.00 87.94 98 ALA A O 1
ATOM 696 N N . PRO A 1 99 ? 16.996 4.875 -17.870 1.00 86.06 99 PRO A N 1
ATOM 697 C CA . PRO A 1 99 ? 17.459 5.846 -18.855 1.00 86.06 99 PRO A CA 1
ATOM 698 C C . PRO A 1 99 ? 17.664 5.197 -20.231 1.00 86.06 99 PRO A C 1
ATOM 700 O O . PRO A 1 99 ? 18.467 4.277 -20.391 1.00 86.06 99 PRO A O 1
ATOM 703 N N . SER A 1 100 ? 16.990 5.713 -21.258 1.00 82.44 100 SER A N 1
ATOM 704 C CA . SER A 1 100 ? 17.178 5.301 -22.655 1.00 82.44 100 SER A CA 1
ATOM 705 C C . SER A 1 100 ? 17.972 6.349 -23.441 1.00 82.44 100 SER A C 1
ATOM 707 O O . SER A 1 100 ? 17.818 7.539 -23.181 1.00 82.44 100 SER A O 1
ATOM 709 N N . GLY A 1 101 ? 18.758 5.939 -24.445 1.00 72.88 101 GLY A N 1
ATOM 710 C CA . GLY A 1 101 ? 19.322 6.877 -25.436 1.00 72.88 101 GLY A CA 1
ATOM 711 C C . GLY A 1 101 ? 20.846 6.918 -25.573 1.00 72.88 101 GLY A C 1
ATOM 712 O O . GLY A 1 101 ? 21.369 7.773 -26.282 1.00 72.88 101 GLY A O 1
ATOM 713 N N . HIS A 1 102 ? 21.578 5.993 -24.956 1.00 74.44 102 HIS A N 1
ATOM 714 C CA . HIS A 1 102 ? 23.029 5.919 -25.126 1.00 74.44 102 HIS A CA 1
ATOM 715 C C . HIS A 1 102 ? 23.362 5.053 -26.346 1.00 74.44 102 HIS A C 1
ATOM 717 O O . HIS A 1 102 ? 23.389 3.828 -26.266 1.00 74.44 102 HIS A O 1
ATOM 723 N N . GLY A 1 103 ? 23.589 5.694 -27.492 1.00 77.50 103 GLY A N 1
ATOM 724 C CA . GLY A 1 103 ? 24.011 5.028 -28.721 1.00 77.50 103 GLY A CA 1
ATOM 725 C C . GLY A 1 103 ? 25.123 5.811 -29.405 1.00 77.50 103 GLY A C 1
ATOM 726 O O . GLY A 1 103 ? 24.875 6.851 -30.006 1.00 77.50 103 GLY A O 1
ATOM 727 N N . ILE A 1 104 ? 26.355 5.306 -29.334 1.00 79.31 104 ILE A N 1
ATOM 728 C CA . ILE A 1 104 ? 27.459 5.779 -30.176 1.00 79.31 104 ILE A CA 1
ATOM 729 C C . ILE A 1 104 ? 27.388 5.047 -31.516 1.00 79.31 104 ILE A C 1
ATOM 731 O O . ILE A 1 104 ? 27.800 3.897 -31.637 1.00 79.31 104 ILE A O 1
ATOM 735 N N . SER A 1 105 ? 26.829 5.713 -32.527 1.00 78.06 105 SER A N 1
ATOM 736 C CA . SER A 1 105 ? 26.835 5.221 -33.905 1.00 78.06 105 SER A CA 1
ATOM 737 C C . SER A 1 105 ? 28.099 5.704 -34.610 1.00 78.06 105 SER A C 1
ATOM 739 O O . SER A 1 105 ? 28.162 6.843 -35.070 1.00 78.06 105 SER A O 1
ATOM 741 N N . PHE A 1 106 ? 29.110 4.842 -34.722 1.00 75.06 106 PHE A N 1
ATOM 742 C CA . PHE A 1 106 ? 30.246 5.097 -35.604 1.00 75.06 106 PHE A CA 1
ATOM 743 C C . PHE A 1 106 ? 29.865 4.697 -37.030 1.00 75.06 106 PHE A C 1
ATOM 745 O O . PHE A 1 106 ? 29.997 3.542 -37.426 1.00 75.06 106 PHE A O 1
ATOM 752 N N . SER A 1 107 ? 29.373 5.654 -37.816 1.00 70.75 107 SER A N 1
ATOM 753 C CA . SER A 1 107 ? 29.297 5.500 -39.268 1.00 70.75 107 SER A CA 1
ATOM 754 C C . SER A 1 107 ? 30.690 5.733 -39.850 1.00 70.75 107 SER A C 1
ATOM 756 O O . SER A 1 107 ? 30.993 6.836 -40.308 1.00 70.75 107 SER A O 1
ATOM 758 N N . ASP A 1 108 ? 31.568 4.730 -39.792 1.00 69.75 108 ASP A N 1
ATOM 759 C CA . ASP A 1 108 ? 32.823 4.834 -40.528 1.00 69.75 108 ASP A CA 1
ATOM 760 C C . ASP A 1 108 ? 32.586 4.467 -41.993 1.00 69.75 108 ASP A C 1
ATOM 762 O O . ASP A 1 108 ? 32.422 3.306 -42.364 1.00 69.75 108 ASP A O 1
ATOM 766 N N . SER A 1 109 ? 32.537 5.497 -42.830 1.00 62.91 109 SER A N 1
ATOM 767 C CA . SER A 1 109 ? 32.763 5.341 -44.263 1.00 62.91 109 SER A CA 1
ATOM 768 C C . SER A 1 109 ? 33.672 6.446 -44.804 1.00 62.91 109 SER A C 1
ATOM 770 O O . SER A 1 109 ? 33.615 6.771 -45.992 1.00 62.91 109 SER A O 1
ATOM 772 N N . TYR A 1 110 ? 34.532 7.019 -43.954 1.00 57.31 110 TYR A N 1
ATOM 773 C CA . TYR A 1 110 ? 35.533 7.995 -44.376 1.00 57.31 110 TYR A CA 1
ATOM 774 C C . TYR A 1 110 ? 36.937 7.447 -44.121 1.00 57.31 110 TYR A C 1
ATOM 776 O O . TYR A 1 110 ? 37.660 7.896 -43.237 1.00 57.31 110 TYR A O 1
ATOM 784 N N . ILE A 1 111 ? 37.354 6.514 -44.983 1.00 62.59 111 ILE A N 1
ATOM 785 C CA . ILE A 1 111 ? 38.772 6.312 -45.291 1.00 62.59 111 ILE A CA 1
ATOM 786 C C . ILE A 1 111 ? 39.094 7.255 -46.459 1.00 62.59 111 ILE A C 1
ATOM 788 O O . ILE A 1 111 ? 38.941 6.851 -47.618 1.00 62.59 111 ILE A O 1
ATOM 792 N N . PRO A 1 112 ? 39.541 8.510 -46.249 1.00 53.44 112 PRO A N 1
ATOM 793 C CA . PRO A 1 112 ? 40.175 9.225 -47.331 1.00 53.44 112 PRO A CA 1
ATOM 794 C C . PRO A 1 112 ? 41.493 8.502 -47.569 1.00 53.44 112 PRO A C 1
ATOM 796 O O . PRO A 1 112 ? 42.468 8.672 -46.836 1.00 53.44 112 PRO A O 1
ATOM 799 N N . THR A 1 113 ? 41.552 7.687 -48.622 1.00 50.28 113 THR A N 1
ATOM 800 C CA . THR A 1 113 ? 42.833 7.419 -49.265 1.00 50.28 113 THR A CA 1
ATOM 801 C C . THR A 1 113 ? 43.461 8.786 -49.484 1.00 50.28 113 THR A C 1
ATOM 803 O O . THR A 1 113 ? 42.929 9.575 -50.269 1.00 50.28 113 THR A O 1
ATOM 806 N N . GLN A 1 114 ? 44.527 9.103 -48.750 1.00 47.75 114 GLN A N 1
ATOM 807 C CA . GLN A 1 114 ? 45.342 10.283 -48.988 1.00 47.75 114 GLN A CA 1
ATOM 808 C C . GLN A 1 114 ? 45.870 10.149 -50.417 1.00 47.75 114 GLN A C 1
ATOM 810 O O . GLN A 1 114 ? 46.941 9.590 -50.658 1.00 47.75 114 GLN A O 1
ATOM 815 N N . LYS A 1 115 ? 45.091 10.611 -51.403 1.00 50.44 115 LYS A N 1
ATOM 816 C CA . LYS A 1 115 ? 45.587 10.873 -52.743 1.00 50.44 115 LYS A CA 1
ATOM 817 C C . LYS A 1 115 ? 46.614 11.958 -52.526 1.00 50.44 115 LYS A C 1
ATOM 819 O O . LYS A 1 115 ? 46.255 13.118 -52.371 1.00 50.44 115 LYS A O 1
ATOM 824 N N . LYS A 1 116 ? 47.872 11.528 -52.427 1.00 51.12 116 LYS A N 1
ATOM 825 C CA . LYS A 1 116 ? 49.082 12.336 -52.349 1.00 51.12 116 LYS A CA 1
ATOM 826 C C . LYS A 1 116 ? 48.870 13.573 -53.216 1.00 51.12 116 LYS A C 1
ATOM 828 O O . LYS A 1 116 ? 49.011 13.489 -54.435 1.00 51.12 116 LYS A O 1
ATOM 833 N N . GLN A 1 117 ? 48.481 14.692 -52.602 1.00 46.56 117 GLN A N 1
ATOM 834 C CA . GLN A 1 117 ? 48.389 15.976 -53.279 1.00 46.56 117 GLN A CA 1
ATOM 835 C C . GLN A 1 117 ? 49.827 16.377 -53.586 1.00 46.56 117 GLN A C 1
ATOM 837 O O . GLN A 1 117 ? 50.493 17.073 -52.827 1.00 46.56 117 GLN A O 1
ATOM 842 N N . ARG A 1 118 ? 50.359 15.852 -54.689 1.00 53.69 118 ARG A N 1
ATOM 843 C CA . ARG A 1 118 ? 51.570 16.388 -55.286 1.00 53.69 118 ARG A CA 1
ATOM 844 C C . ARG A 1 118 ? 51.122 17.671 -55.959 1.00 53.69 118 ARG A C 1
ATOM 846 O O . ARG A 1 118 ? 50.575 17.635 -57.055 1.00 53.69 118 ARG A O 1
ATOM 853 N N . HIS A 1 119 ? 51.301 18.780 -55.255 1.00 56.69 119 HIS A N 1
ATOM 854 C CA . HIS A 1 119 ? 51.279 20.105 -55.855 1.00 56.69 119 HIS A CA 1
ATOM 855 C C . HIS A 1 119 ? 52.186 20.054 -57.101 1.00 56.69 119 HIS A C 1
ATOM 857 O O . HIS A 1 119 ? 53.362 19.696 -56.953 1.00 56.69 119 HIS A O 1
ATOM 863 N N . PRO A 1 120 ? 51.685 20.297 -58.324 1.00 54.94 120 PRO A N 1
ATOM 864 C CA . PRO A 1 120 ? 52.562 20.350 -59.481 1.00 54.94 120 PRO A CA 1
ATOM 865 C C . PRO A 1 120 ? 53.478 21.563 -59.302 1.00 54.94 120 PRO A C 1
ATOM 867 O O . PRO A 1 120 ? 53.008 22.687 -59.138 1.00 54.94 120 PRO A O 1
ATOM 870 N N . LEU A 1 121 ? 54.792 21.330 -59.270 1.00 54.38 121 LEU A N 1
ATOM 871 C CA . LEU A 1 121 ? 55.763 22.421 -59.288 1.00 54.38 121 LEU A CA 1
ATOM 872 C C . LEU A 1 121 ? 55.540 23.232 -60.577 1.00 54.38 121 LEU A C 1
ATOM 874 O O . LEU A 1 121 ? 55.429 22.621 -61.644 1.00 54.38 121 LEU A O 1
ATOM 878 N N . PRO A 1 122 ? 55.475 24.575 -60.519 1.00 61.66 122 PRO A N 1
ATOM 879 C CA . PRO A 1 122 ? 55.360 25.379 -61.724 1.00 61.66 122 PRO A CA 1
ATOM 880 C C . PRO A 1 122 ? 56.585 25.153 -62.618 1.00 61.66 122 PRO A C 1
ATOM 882 O O . PRO A 1 122 ? 57.724 25.100 -62.149 1.00 61.66 122 PRO A O 1
ATOM 885 N N . LEU A 1 123 ? 56.334 25.012 -63.920 1.00 57.56 123 LEU A N 1
ATOM 886 C CA . LEU A 1 123 ? 57.336 24.774 -64.955 1.00 57.56 123 LEU A CA 1
ATOM 887 C C . LEU A 1 123 ? 58.133 26.063 -65.239 1.00 57.56 123 LEU A C 1
ATOM 889 O O . LEU A 1 123 ? 58.016 26.642 -66.312 1.00 57.56 123 LEU A O 1
ATOM 893 N N . ALA A 1 124 ? 58.917 26.554 -64.274 1.00 52.91 124 ALA A N 1
ATOM 894 C CA . ALA A 1 124 ? 59.871 27.637 -64.505 1.00 52.91 124 ALA A CA 1
ATOM 895 C C . ALA A 1 124 ? 61.002 27.676 -63.459 1.00 52.91 124 ALA A C 1
ATOM 897 O O . ALA A 1 124 ? 60.801 27.989 -62.291 1.00 52.91 124 ALA A O 1
ATOM 898 N N . ALA A 1 125 ? 62.216 27.439 -63.962 1.00 51.66 125 ALA A N 1
ATOM 899 C CA . ALA A 1 125 ? 63.495 27.977 -63.500 1.00 51.66 125 ALA A CA 1
ATOM 900 C C . ALA A 1 125 ? 64.002 27.635 -62.081 1.00 51.66 125 ALA A C 1
ATOM 902 O O . ALA A 1 125 ? 63.769 28.347 -61.105 1.00 51.66 125 ALA A O 1
ATOM 903 N N . ARG A 1 126 ? 64.959 26.698 -62.030 1.00 50.81 126 ARG A N 1
ATOM 904 C CA . ARG A 1 126 ? 66.241 26.990 -61.369 1.00 50.81 126 ARG A CA 1
ATOM 905 C C . ARG A 1 126 ? 67.365 26.156 -61.983 1.00 50.81 126 ARG A C 1
ATOM 907 O O . ARG A 1 126 ? 67.437 24.948 -61.791 1.00 50.81 126 ARG A O 1
ATOM 914 N N . LYS A 1 127 ? 68.216 26.827 -62.768 1.00 58.50 127 LYS A N 1
ATOM 915 C CA . LYS A 1 127 ? 69.504 26.305 -63.239 1.00 58.50 127 LYS A CA 1
ATOM 916 C C . LYS A 1 127 ? 70.296 25.800 -62.032 1.00 58.50 127 LYS A C 1
ATOM 918 O O . LYS A 1 127 ? 70.646 26.604 -61.176 1.00 58.50 127 LYS A O 1
ATOM 923 N N . TRP A 1 128 ? 70.634 24.519 -62.014 1.00 41.66 128 TRP A N 1
ATOM 924 C CA . TRP A 1 128 ? 71.811 24.032 -61.302 1.00 41.66 128 TRP A CA 1
ATOM 925 C C . TRP A 1 128 ? 72.758 23.473 -62.351 1.00 41.66 128 TRP A C 1
ATOM 927 O O . TRP A 1 128 ? 72.603 22.355 -62.834 1.00 41.66 128 TRP A O 1
ATOM 937 N N . GLY A 1 129 ? 73.679 24.330 -62.780 1.00 46.50 129 GLY A N 1
ATOM 938 C CA . GLY A 1 129 ? 74.866 23.902 -63.494 1.00 46.50 129 GLY A CA 1
ATOM 939 C C . GLY A 1 129 ? 75.931 23.457 -62.496 1.00 46.50 129 GLY A C 1
ATOM 940 O O . GLY A 1 129 ? 76.072 24.068 -61.442 1.00 46.50 129 GLY A O 1
ATOM 941 N N . GLN A 1 130 ? 76.700 22.456 -62.927 1.00 47.75 130 GLN A N 1
ATOM 942 C CA . GLN A 1 130 ? 78.045 22.099 -62.468 1.00 47.75 130 GLN A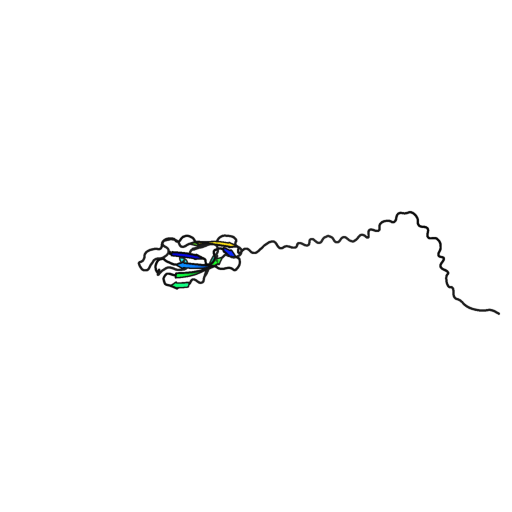 CA 1
ATOM 943 C C . GLN A 1 130 ? 78.148 21.421 -61.096 1.00 47.75 130 GLN A C 1
ATOM 945 O O . GLN A 1 130 ? 78.345 22.081 -60.093 1.00 47.75 130 GLN A O 1
ATOM 950 N N . HIS A 1 131 ? 78.159 20.087 -61.095 1.00 42.09 131 HIS A N 1
ATOM 951 C CA . HIS A 1 131 ? 79.137 19.308 -60.328 1.00 42.09 131 HIS A CA 1
ATOM 952 C C . HIS A 1 131 ? 79.428 18.034 -61.134 1.00 42.09 131 HIS A C 1
ATOM 954 O O . HIS A 1 131 ? 78.645 17.086 -61.142 1.00 42.09 131 HIS A O 1
ATOM 960 N N . THR A 1 132 ? 80.526 18.035 -61.891 1.00 51.66 132 THR A N 1
ATOM 961 C CA . THR A 1 132 ? 81.028 16.838 -62.573 1.00 51.66 132 THR A CA 1
ATOM 962 C C . THR A 1 132 ? 81.578 15.876 -61.525 1.00 51.66 132 THR A C 1
ATOM 964 O O . THR A 1 132 ? 82.561 16.187 -60.854 1.00 51.66 132 THR A O 1
ATOM 967 N N . ALA A 1 133 ? 80.950 14.713 -61.375 1.00 46.31 133 ALA A N 1
ATOM 968 C CA . ALA A 1 133 ? 81.511 13.615 -60.603 1.00 46.31 133 ALA A CA 1
ATOM 969 C C . ALA A 1 133 ? 82.650 12.961 -61.406 1.00 46.31 133 ALA A C 1
ATOM 971 O O . ALA A 1 133 ? 82.418 12.391 -62.471 1.00 46.31 133 ALA A O 1
ATOM 972 N N . THR A 1 134 ? 83.882 13.063 -60.908 1.00 53.94 134 THR A N 1
ATOM 973 C CA . THR A 1 134 ? 85.055 12.340 -61.422 1.00 53.94 134 THR A CA 1
ATOM 974 C C . THR A 1 134 ? 84.900 10.840 -61.147 1.00 53.94 134 THR A C 1
ATOM 976 O O . THR A 1 134 ? 84.742 10.471 -59.981 1.00 53.94 134 THR A O 1
ATOM 979 N N . PRO A 1 135 ? 84.979 9.942 -62.145 1.00 60.75 135 PRO A N 1
ATOM 980 C CA . PRO A 1 135 ? 85.045 8.515 -61.863 1.00 60.75 135 PRO A CA 1
ATOM 981 C C . PRO A 1 135 ? 86.466 8.112 -61.439 1.00 60.75 135 PRO A C 1
ATOM 983 O O . PRO A 1 135 ? 87.436 8.355 -62.155 1.00 60.75 135 PRO A O 1
ATOM 986 N N . PHE A 1 136 ? 86.586 7.442 -60.290 1.00 44.06 136 PHE A N 1
ATOM 987 C CA . PHE A 1 136 ? 87.770 6.651 -59.951 1.00 44.06 136 PHE A CA 1
ATOM 988 C C . PHE A 1 136 ? 87.844 5.451 -60.900 1.00 44.06 136 PHE A C 1
ATOM 990 O O . PHE A 1 136 ? 86.952 4.603 -60.895 1.00 44.06 136 PHE A O 1
ATOM 997 N N . ARG A 1 137 ? 88.917 5.347 -61.692 1.00 57.31 137 ARG A N 1
ATOM 998 C CA . ARG A 1 137 ? 89.248 4.118 -62.419 1.00 57.31 137 ARG A CA 1
ATOM 999 C C . ARG A 1 137 ? 90.614 3.613 -61.970 1.00 57.31 137 ARG A C 1
ATOM 1001 O O . ARG A 1 137 ? 91.635 4.245 -62.213 1.00 57.31 137 ARG A O 1
ATOM 1008 N N . ALA A 1 138 ? 90.588 2.473 -61.292 1.00 47.88 138 ALA A N 1
ATOM 1009 C CA . ALA A 1 138 ? 91.747 1.672 -60.937 1.00 47.88 138 ALA A CA 1
ATOM 1010 C C . ALA A 1 138 ? 92.120 0.727 -62.094 1.00 47.88 138 ALA A C 1
ATOM 1012 O O . ALA A 1 138 ? 91.227 0.101 -62.664 1.00 47.88 138 ALA A O 1
ATOM 1013 N N . ALA A 1 139 ? 93.418 0.649 -62.416 1.00 49.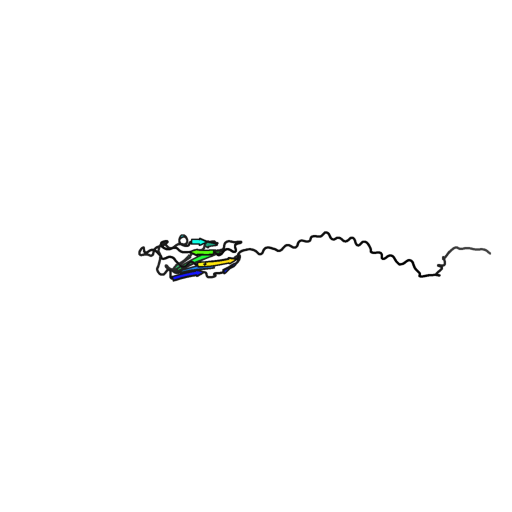81 139 ALA A N 1
ATOM 1014 C CA . ALA A 1 139 ? 94.184 -0.493 -62.962 1.00 49.81 139 ALA A CA 1
ATOM 1015 C C . ALA A 1 139 ? 95.521 0.059 -63.515 1.00 49.81 139 ALA A C 1
ATOM 1017 O O . ALA A 1 139 ? 95.512 0.900 -64.404 1.00 49.81 139 ALA A O 1
ATOM 1018 N N . MET A 1 140 ? 96.653 -0.144 -62.833 1.00 43.16 140 MET A N 1
ATOM 1019 C CA . MET A 1 140 ? 97.600 -1.273 -62.954 1.00 43.16 140 MET A CA 1
ATOM 1020 C C . MET A 1 140 ? 98.468 -1.302 -64.237 1.00 43.16 140 MET A C 1
ATOM 1022 O O . MET A 1 140 ? 97.962 -1.533 -65.326 1.00 43.16 140 MET A O 1
ATOM 1026 N N . VAL A 1 141 ? 99.791 -1.249 -63.992 1.00 45.19 141 VAL A N 1
ATOM 1027 C CA . VAL A 1 141 ? 100.887 -2.045 -64.603 1.00 45.19 141 VAL A CA 1
ATOM 1028 C C . VAL A 1 141 ? 101.636 -1.523 -65.855 1.00 45.19 141 VAL A C 1
ATOM 1030 O O . VAL A 1 141 ? 101.125 -1.527 -66.963 1.00 45.19 141 VAL A O 1
ATOM 1033 N N . ALA A 1 142 ? 102.921 -1.212 -65.585 1.00 45.09 142 ALA A N 1
ATOM 1034 C CA . ALA A 1 142 ? 104.187 -1.439 -66.314 1.00 45.09 142 ALA A CA 1
ATOM 1035 C C . ALA A 1 142 ? 104.408 -0.935 -67.756 1.00 45.09 142 ALA A C 1
ATOM 1037 O O . ALA A 1 142 ? 103.697 -1.324 -68.669 1.00 45.09 142 ALA A O 1
ATOM 1038 N N . GLN A 1 143 ? 105.562 -0.284 -67.986 1.00 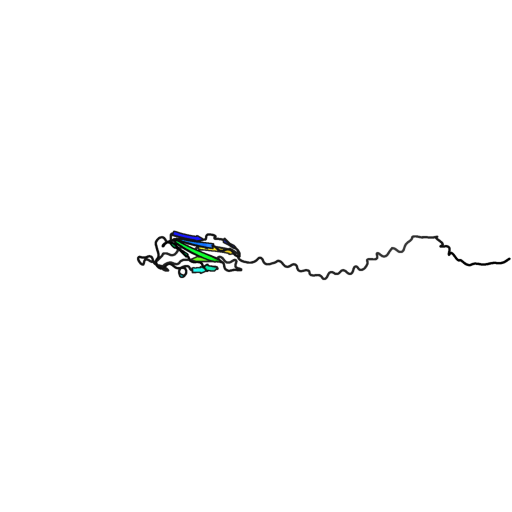42.59 143 GLN A N 1
ATOM 1039 C CA . GLN A 1 143 ? 106.734 -0.915 -68.627 1.00 42.59 143 GLN A CA 1
ATOM 1040 C C . GLN A 1 143 ? 107.923 0.057 -68.783 1.00 42.59 143 GLN A C 1
ATOM 1042 O O . GLN A 1 143 ? 107.757 1.141 -69.324 1.00 42.59 143 GLN A O 1
ATOM 1047 N N . ARG A 1 144 ? 109.089 -0.454 -68.352 1.00 48.75 144 ARG A N 1
ATOM 1048 C CA . ARG A 1 144 ? 110.488 -0.188 -68.755 1.00 48.75 144 ARG A CA 1
ATOM 1049 C C . ARG A 1 144 ? 111.072 1.220 -68.664 1.00 48.75 144 ARG A C 1
ATOM 1051 O O . ARG A 1 144 ? 110.715 2.084 -69.483 1.00 48.75 144 ARG A O 1
#

Organism: Pseudoalteromonas luteoviolacea (strain 2ta16) (NCBI:txid1353533)

Secondary structure (DSSP, 8-state):
--EEEES-SEEETT--EEEEEE-SS-BSS--GGG-EEESEEEEEEEESSSSEEEEEEEEPTT--SPEEEE--TTS-BBTT-PBPPPPPPEEEEEE-PPP-------------------PPPPS----------PPP--------

Foldseek 3Di:
DPDWDWPAQEDEAPDKTKTKFFAPAFFPFDDPVLKDKDQWDWADWDDPDSGIIIIITDGDAQDQDKMKIWGDWQSTAHPVRDIDHTDDIRIGGYHRRDDDDDDDDPPPPDPPPPPPPPPPDPPDDDDDDDDDDDDDDDDDDDDD